Protein AF-A0A7I9ZEM9-F1 (afdb_monomer_lite)

Radius of gyrati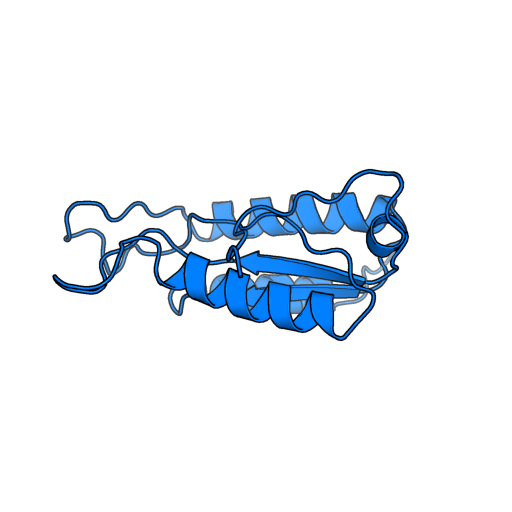on: 15.25 Å; chains: 1; bounding box: 39×19×51 Å

Foldseek 3Di:
DDLDLADPDDPPDQLLLDLEAEEEEFAQADPPDPDHSQNLSSVSSVVLVVCVVVDSHHYHRYNRHEAVVVRVVPPRGDHDDLVVVLVVVVVVVVVSVVSNNPYYHYRGSDPRNPSVVVSVVVVPDPPDD

Sequence (129 aa):
MSRRVIPDTTTADSATASTVAVLPVGAFEQHGPYLPLGTDTLIACAIASSISQHHNVFQLPPVAFGCSHEHAAYPGTVSISATTLAAVVADITESLAHQNIAAFIVVNGHGGNAVLTNVVQQANHPRTP

Secondary structure (DSSP, 8-state):
----SS----TTSGGGG-SEEEEEE--B--BTBTS-TTHHHHHHHHHHHHHHHHS--EEPPPB--B--GGGTTSTT-BB--HHHHHHHHHHHHHHHHTTT--EEEEEE--TT-THHHHHHHHHHS----

Structure (mmCIF, N/CA/C/O backbone):
data_AF-A0A7I9ZEM9-F1
#
_entry.id   AF-A0A7I9ZEM9-F1
#
loop_
_atom_site.group_PDB
_atom_site.id
_atom_site.type_symbol
_atom_site.label_atom_id
_atom_site.label_alt_id
_atom_site.label_comp_id
_atom_site.label_asym_id
_atom_site.label_entity_id
_atom_site.label_seq_id
_atom_site.pdbx_PDB_ins_code
_atom_site.Cartn_x
_atom_site.Cartn_y
_atom_site.Cartn_z
_atom_site.occupancy
_atom_site.B_iso_or_equiv
_atom_site.auth_seq_id
_atom_site.auth_comp_id
_atom_site.auth_asym_id
_atom_site.auth_atom_id
_atom_site.pdbx_PDB_model_num
ATOM 1 N N . MET A 1 1 ? -18.658 -2.224 -13.691 1.00 44.00 1 MET A N 1
ATOM 2 C CA . MET A 1 1 ? -18.361 -1.882 -12.283 1.00 44.00 1 MET A CA 1
ATOM 3 C C . MET A 1 1 ? -17.130 -0.993 -12.270 1.00 44.00 1 MET A C 1
ATOM 5 O O . MET A 1 1 ? -16.108 -1.409 -12.796 1.00 44.00 1 MET A O 1
ATOM 9 N N . SER A 1 2 ? -17.235 0.241 -11.776 1.00 46.38 2 SER A N 1
ATOM 10 C CA . SER A 1 2 ? -16.075 1.135 -11.669 1.00 46.38 2 SER A CA 1
ATOM 11 C C . SER A 1 2 ? -15.136 0.596 -10.587 1.00 46.38 2 SER A C 1
ATOM 13 O O . SER A 1 2 ? -15.536 0.506 -9.428 1.00 46.38 2 SER A O 1
ATOM 15 N N . ARG A 1 3 ? -13.919 0.184 -10.964 1.00 55.97 3 ARG A N 1
ATOM 16 C CA . ARG A 1 3 ? -12.848 -0.177 -10.023 1.00 55.97 3 ARG A CA 1
ATOM 17 C C . ARG A 1 3 ? -12.331 1.128 -9.408 1.00 55.97 3 ARG A C 1
ATOM 19 O O . ARG A 1 3 ? -11.412 1.746 -9.939 1.00 55.97 3 ARG A O 1
ATOM 26 N N . ARG A 1 4 ? -12.980 1.604 -8.343 1.00 69.00 4 ARG A N 1
ATOM 27 C CA . ARG A 1 4 ? -12.532 2.804 -7.626 1.00 69.00 4 ARG A CA 1
ATOM 28 C C . ARG A 1 4 ? -11.307 2.447 -6.788 1.00 69.00 4 ARG A C 1
ATOM 30 O O . ARG A 1 4 ? -11.404 1.698 -5.828 1.00 69.00 4 ARG A O 1
ATOM 37 N N . VAL A 1 5 ? -10.148 2.948 -7.212 1.00 79.75 5 VAL A N 1
ATOM 38 C CA . VAL A 1 5 ? -8.862 2.804 -6.502 1.00 79.75 5 VAL A CA 1
ATOM 39 C C . VAL A 1 5 ? -8.836 3.681 -5.249 1.00 79.75 5 VAL A C 1
ATOM 41 O O . VAL A 1 5 ? -8.305 3.279 -4.219 1.00 79.75 5 VAL A O 1
ATOM 44 N N . ILE A 1 6 ? -9.442 4.867 -5.337 1.00 88.25 6 ILE A N 1
ATOM 45 C CA . ILE A 1 6 ? -9.610 5.796 -4.221 1.00 88.25 6 ILE A CA 1
ATOM 46 C C . ILE A 1 6 ? -11.024 5.598 -3.652 1.00 88.25 6 ILE A C 1
ATOM 48 O O . ILE A 1 6 ? -11.981 5.709 -4.428 1.00 88.25 6 ILE A O 1
ATOM 52 N N . PRO A 1 7 ? -11.171 5.304 -2.347 1.00 88.69 7 PRO A N 1
ATOM 53 C CA . PRO A 1 7 ? -12.476 5.251 -1.692 1.00 88.69 7 PRO A CA 1
ATOM 54 C C . PRO A 1 7 ? -13.208 6.595 -1.797 1.00 88.69 7 PRO A C 1
ATOM 56 O O . PRO A 1 7 ? -12.595 7.650 -1.651 1.00 88.69 7 PRO A O 1
ATOM 59 N N . ASP A 1 8 ? -14.517 6.559 -2.033 1.00 90.88 8 ASP A N 1
ATOM 60 C CA . ASP A 1 8 ? -15.409 7.728 -2.062 1.00 90.88 8 ASP A CA 1
ATOM 61 C C . ASP A 1 8 ? -16.320 7.818 -0.827 1.00 90.88 8 ASP A C 1
ATOM 63 O O . ASP A 1 8 ? -17.292 8.572 -0.822 1.00 90.88 8 ASP A O 1
ATOM 67 N N . THR A 1 9 ? -15.972 7.067 0.220 1.00 91.62 9 THR A N 1
ATOM 68 C CA . THR A 1 9 ? -16.636 7.061 1.521 1.00 91.62 9 THR A CA 1
ATOM 69 C C . THR A 1 9 ? -16.669 8.463 2.132 1.00 91.62 9 THR A C 1
ATOM 71 O O . THR A 1 9 ? -15.680 9.198 2.135 1.00 91.62 9 THR A O 1
ATOM 74 N N . THR A 1 10 ? -17.812 8.815 2.699 1.00 93.56 10 THR A N 1
ATOM 75 C CA . THR A 1 10 ? -18.078 10.051 3.430 1.00 93.56 10 THR A CA 1
ATOM 76 C C . THR A 1 10 ? -18.153 9.780 4.931 1.00 93.56 10 THR A C 1
ATOM 78 O O . THR A 1 10 ? -18.323 8.646 5.368 1.00 93.56 10 THR A O 1
ATOM 81 N N . THR A 1 11 ? -18.095 10.827 5.754 1.00 93.12 11 THR A N 1
ATOM 82 C CA . THR A 1 11 ? -18.222 10.708 7.220 1.00 93.12 11 THR A CA 1
ATOM 83 C C . THR A 1 11 ? -19.591 10.212 7.698 1.00 93.12 11 THR A C 1
ATOM 85 O O . THR A 1 11 ? -19.749 9.929 8.883 1.00 93.12 11 THR A O 1
ATOM 88 N N . ALA A 1 12 ? -20.586 10.132 6.809 1.00 94.31 12 ALA A N 1
ATOM 89 C CA . ALA A 1 12 ? -21.911 9.599 7.115 1.00 94.31 12 ALA A CA 1
ATOM 90 C C . ALA A 1 12 ? -22.015 8.080 6.890 1.00 94.31 12 ALA A C 1
ATOM 92 O O . ALA A 1 12 ? -22.998 7.470 7.315 1.00 94.31 12 ALA A O 1
ATOM 93 N N . ASP A 1 13 ? -21.034 7.465 6.227 1.00 92.81 13 ASP A N 1
ATOM 94 C CA . ASP A 1 13 ? -21.066 6.040 5.915 1.00 92.81 13 ASP A CA 1
ATOM 95 C C . ASP A 1 13 ? -20.673 5.198 7.130 1.00 92.81 13 ASP A C 1
ATOM 97 O O . ASP A 1 13 ? -19.672 5.451 7.795 1.00 92.81 13 ASP A O 1
ATOM 101 N N . SER A 1 14 ? -21.414 4.120 7.394 1.00 90.62 14 SER A N 1
ATOM 102 C CA . SER A 1 14 ? -21.189 3.273 8.576 1.00 90.62 14 SER A CA 1
ATOM 103 C C . SER A 1 14 ? -19.782 2.671 8.651 1.00 90.62 14 SER A C 1
ATOM 105 O O . SER A 1 14 ? -19.294 2.384 9.743 1.00 90.62 14 SER A O 1
ATOM 107 N N . ALA A 1 15 ? -19.120 2.496 7.502 1.00 90.94 15 ALA A N 1
ATOM 108 C CA . ALA A 1 15 ? -17.757 1.985 7.426 1.00 90.94 15 ALA A CA 1
ATOM 109 C C . ALA A 1 15 ? -16.750 2.887 8.160 1.00 90.94 15 ALA A C 1
ATOM 111 O O . ALA A 1 15 ? -15.800 2.361 8.732 1.00 90.94 15 ALA A O 1
ATOM 112 N N . THR A 1 16 ? -16.962 4.212 8.215 1.00 91.38 16 THR A N 1
ATOM 113 C CA . THR A 1 16 ? -16.058 5.133 8.933 1.00 91.38 16 THR A CA 1
ATOM 114 C C . THR A 1 16 ? -16.157 5.006 10.452 1.00 91.38 16 THR A C 1
ATOM 116 O O . THR A 1 16 ? -15.290 5.505 11.158 1.00 91.38 16 THR A O 1
ATOM 119 N N . ALA A 1 17 ? -17.197 4.341 10.962 1.00 91.31 17 ALA A N 1
ATOM 120 C CA . ALA A 1 17 ? -17.359 4.006 12.375 1.00 91.31 17 ALA A CA 1
ATOM 121 C C . ALA A 1 17 ? -16.936 2.556 12.698 1.00 91.31 17 ALA A C 1
ATOM 123 O O . ALA A 1 17 ? -17.171 2.080 13.810 1.00 91.31 17 ALA A O 1
ATOM 124 N N . SER A 1 18 ? -16.357 1.826 11.735 1.00 94.50 18 SER A N 1
ATOM 125 C CA . SER A 1 18 ? -15.842 0.476 11.976 1.00 94.50 18 SER A CA 1
ATOM 126 C C . SER A 1 18 ? -14.649 0.497 12.933 1.00 94.50 18 SER A C 1
ATOM 128 O O . SER A 1 18 ? -13.872 1.443 12.960 1.00 94.50 18 SER A O 1
ATOM 130 N N . THR A 1 19 ? -14.473 -0.587 13.688 1.00 96.19 19 THR A N 1
ATOM 131 C CA . THR A 1 19 ? -13.302 -0.816 14.546 1.00 96.19 19 THR A CA 1
ATOM 132 C C . THR A 1 19 ? -12.150 -1.493 13.802 1.00 96.19 19 THR A C 1
ATOM 134 O O . THR A 1 19 ? -11.118 -1.788 14.404 1.00 96.19 19 THR A O 1
ATOM 137 N N . VAL A 1 20 ? -12.302 -1.758 12.502 1.00 97.00 20 VAL A N 1
ATOM 138 C CA . VAL A 1 20 ? -11.277 -2.384 11.664 1.00 97.00 20 VAL A CA 1
ATOM 139 C C . VAL A 1 20 ? -11.037 -1.525 10.431 1.00 97.00 20 VAL A C 1
ATOM 141 O O . VAL A 1 20 ? -11.983 -1.205 9.714 1.00 97.00 20 VAL A O 1
ATOM 144 N N . ALA A 1 21 ? -9.776 -1.204 10.145 1.00 97.38 21 ALA A N 1
ATOM 145 C CA . ALA A 1 21 ? -9.373 -0.537 8.907 1.00 97.38 21 ALA A CA 1
ATOM 146 C C . ALA A 1 21 ? -8.526 -1.450 8.017 1.00 97.38 21 ALA A C 1
ATOM 148 O O . ALA A 1 21 ? -7.799 -2.319 8.502 1.00 97.38 21 ALA A O 1
ATOM 149 N N . VAL A 1 22 ? -8.589 -1.214 6.705 1.00 97.75 22 VAL A N 1
ATOM 150 C CA . VAL A 1 22 ? -7.749 -1.879 5.705 1.00 97.75 22 VAL A CA 1
ATOM 151 C C . VAL A 1 22 ? -6.993 -0.850 4.862 1.00 97.75 22 VAL A C 1
ATOM 153 O O . VAL A 1 22 ? -7.598 0.036 4.256 1.00 97.75 22 VAL A O 1
ATOM 156 N N . LEU A 1 23 ? -5.665 -0.979 4.814 1.00 97.94 23 LEU A N 1
ATOM 157 C CA . LEU A 1 23 ? -4.762 -0.163 4.006 1.00 97.94 23 LEU A CA 1
ATOM 158 C C . LEU A 1 23 ? -4.186 -0.991 2.846 1.00 97.94 23 LEU A C 1
ATOM 160 O O . LEU A 1 23 ? -3.383 -1.897 3.086 1.00 97.94 23 LEU A O 1
ATOM 164 N N . PRO A 1 24 ? -4.534 -0.678 1.588 1.00 98.25 24 PRO A N 1
ATOM 165 C CA . PRO A 1 24 ? -3.800 -1.195 0.444 1.00 98.25 24 PRO A CA 1
ATOM 166 C C . PRO A 1 24 ? -2.428 -0.513 0.322 1.00 98.25 24 PRO A C 1
ATOM 168 O O . PRO A 1 24 ? -2.324 0.713 0.344 1.00 98.25 24 PRO A O 1
ATOM 171 N N . VAL A 1 25 ? -1.369 -1.304 0.157 1.00 98.62 25 VAL A N 1
ATOM 172 C CA . VAL A 1 25 ? 0.004 -0.821 -0.054 1.00 98.62 25 VAL A CA 1
ATOM 173 C C . VAL A 1 25 ? 0.580 -1.513 -1.283 1.00 98.62 25 VAL A C 1
ATOM 175 O O . VAL A 1 25 ? 0.658 -2.737 -1.324 1.00 98.62 25 VAL A O 1
ATOM 178 N N . GLY A 1 26 ? 0.957 -0.737 -2.295 1.00 98.25 26 GLY A N 1
ATOM 179 C CA . GLY A 1 26 ? 1.554 -1.247 -3.531 1.00 98.25 26 GLY A CA 1
ATOM 180 C C . GLY A 1 26 ? 2.934 -0.653 -3.791 1.00 98.25 26 GLY A C 1
ATOM 181 O O . GLY A 1 26 ? 3.690 -0.379 -2.858 1.00 98.25 26 GLY A O 1
ATOM 182 N N . ALA A 1 27 ? 3.229 -0.447 -5.070 1.00 98.38 27 ALA A N 1
ATOM 183 C CA . ALA A 1 27 ? 4.416 0.221 -5.575 1.00 98.38 27 ALA A CA 1
ATOM 184 C C . ALA A 1 27 ? 4.124 0.864 -6.942 1.00 98.38 27 ALA A C 1
ATOM 186 O O . ALA A 1 27 ? 3.095 0.587 -7.570 1.00 98.38 27 ALA A O 1
ATOM 187 N N . PHE A 1 28 ? 5.041 1.725 -7.387 1.00 98.25 28 PHE A N 1
ATOM 188 C CA . PHE A 1 28 ? 5.020 2.328 -8.714 1.00 98.25 28 PHE A CA 1
ATOM 189 C C . PHE A 1 28 ? 6.300 1.934 -9.451 1.00 98.25 28 PHE A C 1
ATOM 191 O O . PHE A 1 28 ? 7.330 2.607 -9.351 1.00 98.25 28 PHE A O 1
ATOM 198 N N . GLU A 1 29 ? 6.249 0.802 -10.143 1.00 98.25 29 GLU A N 1
ATOM 199 C CA . GLU A 1 29 ? 7.424 0.127 -10.681 1.00 98.25 29 GLU A CA 1
ATOM 200 C C . GLU A 1 29 ? 7.162 -0.594 -11.999 1.00 98.25 29 GLU A C 1
ATOM 202 O O . GLU A 1 29 ? 6.030 -0.825 -12.415 1.00 98.25 29 GLU A O 1
ATOM 207 N N . GLN A 1 30 ? 8.242 -0.934 -12.695 1.00 98.00 30 GLN A N 1
ATOM 208 C CA . GLN A 1 30 ? 8.161 -1.686 -13.941 1.00 98.00 30 GLN A CA 1
ATOM 209 C C . GLN A 1 30 ? 7.509 -3.069 -13.738 1.00 98.00 30 GLN A C 1
ATOM 211 O O . GLN A 1 30 ? 7.861 -3.800 -12.820 1.00 98.00 30 GLN A O 1
ATOM 216 N N . HIS A 1 31 ? 6.655 -3.483 -14.676 1.00 97.81 31 HIS A N 1
ATOM 217 C CA . HIS A 1 31 ? 6.158 -4.863 -14.786 1.00 97.81 31 HIS A CA 1
ATOM 218 C C . HIS A 1 31 ? 6.252 -5.358 -16.236 1.00 97.81 31 HIS A C 1
ATOM 220 O O . HIS A 1 31 ? 5.313 -5.917 -16.813 1.00 97.81 31 HIS A O 1
ATOM 226 N N . GLY A 1 32 ? 7.405 -5.114 -16.861 1.00 96.94 32 GLY A N 1
ATOM 227 C CA . GLY A 1 32 ? 7.597 -5.358 -18.285 1.00 96.94 32 GLY A CA 1
ATOM 228 C C . GLY A 1 32 ? 6.765 -4.421 -19.178 1.00 96.94 32 GLY A C 1
ATOM 229 O O . GLY A 1 32 ? 6.224 -3.417 -18.717 1.00 96.94 32 GLY A O 1
ATOM 230 N N . PRO A 1 33 ? 6.670 -4.720 -20.484 1.00 96.50 33 PRO A N 1
ATOM 231 C CA . PRO A 1 33 ? 6.165 -3.768 -21.477 1.00 96.50 33 PRO A CA 1
ATOM 232 C C . PRO A 1 33 ? 4.633 -3.679 -21.577 1.00 96.50 33 PRO A C 1
ATOM 234 O O . PRO A 1 33 ? 4.131 -2.846 -22.328 1.00 96.50 33 PRO A O 1
ATOM 237 N N . TYR A 1 34 ? 3.885 -4.539 -20.880 1.00 97.50 34 TYR A N 1
ATOM 238 C CA . TYR A 1 34 ? 2.433 -4.671 -21.075 1.00 97.50 34 TYR A CA 1
ATOM 239 C C . TYR A 1 34 ? 1.595 -4.335 -19.845 1.00 97.50 34 TYR A C 1
ATOM 241 O O . TYR A 1 34 ? 0.400 -4.071 -19.980 1.00 97.50 34 TYR A O 1
ATOM 249 N N . LEU A 1 35 ? 2.190 -4.363 -18.654 1.00 97.94 35 LEU A N 1
ATOM 250 C CA . LEU A 1 35 ? 1.481 -4.072 -17.418 1.00 97.94 35 LEU A CA 1
ATOM 251 C C . LEU A 1 35 ? 1.722 -2.618 -16.985 1.00 97.94 35 LEU A C 1
ATOM 253 O O . LEU A 1 35 ? 2.813 -2.087 -17.201 1.00 97.94 35 LEU A O 1
ATOM 257 N N . PRO A 1 36 ? 0.721 -1.949 -16.382 1.00 97.44 36 PRO A N 1
ATOM 258 C CA . PRO A 1 36 ? 0.895 -0.603 -15.847 1.00 97.44 36 PRO A CA 1
ATOM 259 C C . PRO A 1 36 ? 1.954 -0.549 -14.742 1.00 97.44 36 PRO A C 1
ATOM 261 O O . PRO A 1 36 ? 2.108 -1.503 -13.981 1.00 97.44 36 PRO A O 1
ATOM 264 N N . LEU A 1 37 ? 2.577 0.618 -14.560 1.00 98.25 37 LEU A N 1
ATOM 265 C CA . LEU A 1 37 ? 3.531 0.829 -13.464 1.00 98.25 37 LEU A CA 1
ATOM 266 C C . LEU A 1 37 ? 2.896 0.704 -12.066 1.00 98.25 37 LEU A C 1
ATOM 268 O O . LEU A 1 37 ? 3.566 0.407 -11.091 1.00 98.25 37 LEU A O 1
ATOM 272 N N . GLY A 1 38 ? 1.584 0.923 -11.959 1.00 97.50 38 GLY A N 1
ATOM 273 C CA . GLY A 1 38 ? 0.834 0.787 -10.707 1.00 97.50 38 GLY A CA 1
ATOM 274 C C . GLY A 1 38 ? 0.202 -0.590 -10.502 1.00 97.50 38 GLY A C 1
ATOM 275 O O . GLY A 1 38 ? -0.824 -0.671 -9.828 1.00 97.50 38 GLY A O 1
ATOM 276 N N . THR A 1 39 ? 0.715 -1.650 -11.139 1.00 97.81 39 THR A N 1
ATOM 277 C CA . THR A 1 39 ? 0.104 -2.993 -11.085 1.00 97.81 39 THR A CA 1
ATOM 278 C C . THR A 1 39 ? -0.087 -3.470 -9.648 1.00 97.81 39 THR A C 1
ATOM 280 O O . THR A 1 39 ? -1.198 -3.868 -9.290 1.00 97.81 39 THR A O 1
ATOM 283 N N . ASP A 1 40 ? 0.930 -3.327 -8.802 1.00 98.31 40 ASP A N 1
ATOM 284 C CA . ASP A 1 40 ? 0.859 -3.730 -7.396 1.00 98.31 40 ASP A CA 1
ATOM 285 C C . ASP A 1 40 ? -0.222 -2.973 -6.624 1.00 98.31 40 ASP A C 1
ATOM 287 O O . ASP A 1 40 ? -1.018 -3.571 -5.897 1.00 98.31 40 ASP A O 1
ATOM 291 N N . THR A 1 41 ? -0.316 -1.654 -6.824 1.00 98.00 41 THR A N 1
ATOM 292 C CA . THR A 1 41 ? -1.365 -0.834 -6.205 1.00 98.00 41 THR A CA 1
ATOM 293 C C . THR A 1 41 ? -2.753 -1.243 -6.691 1.00 98.00 41 THR A C 1
ATOM 295 O O . THR A 1 41 ? -3.676 -1.355 -5.887 1.00 98.00 41 THR A O 1
ATO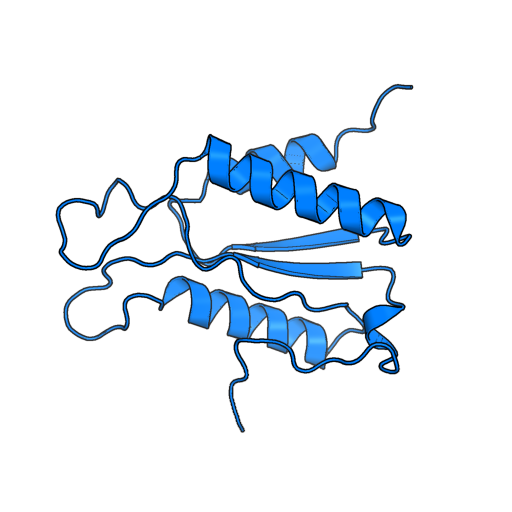M 298 N N . LEU A 1 42 ? -2.919 -1.515 -7.990 1.00 97.38 42 LEU A N 1
ATOM 299 C CA . LEU A 1 42 ? -4.197 -1.954 -8.555 1.00 97.38 42 LEU A CA 1
ATOM 300 C C . LEU A 1 42 ? -4.645 -3.304 -7.977 1.00 97.38 42 LEU A C 1
ATOM 302 O O . LEU A 1 42 ? -5.835 -3.481 -7.698 1.00 97.38 42 LEU A O 1
ATOM 306 N N . ILE A 1 43 ? -3.714 -4.242 -7.783 1.00 97.44 43 ILE A N 1
ATOM 307 C CA . ILE A 1 43 ? -3.984 -5.547 -7.165 1.00 97.44 43 ILE A CA 1
ATOM 308 C C . ILE A 1 43 ? -4.346 -5.371 -5.687 1.00 97.44 43 ILE A C 1
ATOM 310 O O . ILE A 1 43 ? -5.393 -5.868 -5.261 1.00 97.44 43 ILE A O 1
ATOM 314 N N . ALA A 1 44 ? -3.544 -4.620 -4.926 1.00 98.12 44 ALA A N 1
ATOM 315 C CA . ALA A 1 44 ? -3.797 -4.363 -3.509 1.00 98.12 44 ALA A CA 1
ATOM 316 C C . ALA A 1 44 ? -5.167 -3.700 -3.287 1.00 98.12 44 ALA A C 1
ATOM 318 O O . ALA A 1 44 ? -5.941 -4.145 -2.439 1.00 98.12 44 ALA A O 1
ATOM 319 N N . CYS A 1 45 ? -5.517 -2.696 -4.098 1.00 97.44 45 CYS A N 1
ATOM 320 C CA . CYS A 1 45 ? -6.832 -2.057 -4.058 1.00 97.44 45 CYS A CA 1
ATOM 321 C C . CYS A 1 45 ? -7.964 -3.026 -4.401 1.00 97.44 45 CYS A C 1
ATOM 323 O O . CYS A 1 45 ? -8.990 -3.009 -3.730 1.00 97.44 45 CYS A O 1
ATOM 325 N N . ALA A 1 46 ? -7.800 -3.886 -5.412 1.00 96.19 46 ALA A N 1
ATOM 326 C CA . ALA A 1 46 ? -8.830 -4.860 -5.767 1.00 96.19 46 ALA A CA 1
ATOM 327 C C . ALA A 1 46 ? -9.114 -5.844 -4.619 1.00 96.19 46 ALA A C 1
ATOM 329 O O . ALA A 1 46 ? -10.275 -6.165 -4.363 1.00 96.19 46 ALA A O 1
ATOM 330 N N . ILE A 1 47 ? -8.074 -6.284 -3.907 1.00 97.25 47 ILE A N 1
ATOM 331 C CA . ILE A 1 47 ? -8.210 -7.147 -2.729 1.00 97.25 47 ILE A CA 1
ATOM 332 C C . ILE A 1 47 ? -8.859 -6.374 -1.573 1.00 97.25 47 ILE A C 1
ATOM 334 O O . ILE A 1 47 ? -9.849 -6.847 -1.019 1.00 97.25 47 ILE A O 1
ATOM 338 N N . ALA A 1 48 ? -8.368 -5.174 -1.244 1.00 96.94 48 ALA A N 1
ATOM 339 C CA . ALA A 1 48 ? -8.924 -4.345 -0.171 1.00 96.94 48 ALA A CA 1
ATOM 340 C C . ALA A 1 48 ? -10.407 -4.005 -0.403 1.00 96.94 48 ALA A C 1
ATOM 342 O O . ALA A 1 48 ? -11.210 -4.101 0.523 1.00 96.94 48 ALA A O 1
ATOM 343 N N . SER A 1 49 ? -10.787 -3.697 -1.645 1.00 95.06 49 SER A N 1
ATOM 344 C CA . SER A 1 49 ? -12.184 -3.475 -2.024 1.00 95.06 49 SER A CA 1
ATOM 345 C C . SER A 1 49 ? -13.036 -4.735 -1.953 1.00 95.06 49 SER A C 1
ATOM 347 O O . SER A 1 49 ? -14.204 -4.657 -1.592 1.00 95.06 49 SER A O 1
ATOM 349 N N . SER A 1 50 ? -12.477 -5.908 -2.254 1.00 95.12 50 SER A N 1
ATOM 350 C CA . SER A 1 50 ? -13.193 -7.166 -2.030 1.00 95.12 50 SER A CA 1
ATOM 351 C C . SER A 1 50 ? -13.452 -7.394 -0.536 1.00 95.12 50 SER A C 1
ATOM 353 O O . SER A 1 50 ? -14.564 -7.753 -0.155 1.00 95.12 50 SER A O 1
ATOM 355 N N . ILE A 1 51 ? -12.468 -7.117 0.329 1.00 95.56 51 ILE A N 1
ATOM 356 C CA . ILE A 1 51 ? -12.629 -7.221 1.788 1.00 95.56 51 ILE A CA 1
ATOM 357 C C . ILE A 1 51 ? -13.735 -6.271 2.273 1.00 95.56 51 ILE A C 1
ATOM 359 O O . ILE A 1 51 ? -14.630 -6.710 2.991 1.00 95.56 51 ILE A O 1
ATOM 363 N N . SER A 1 52 ? -13.719 -5.002 1.853 1.00 93.94 52 SER A N 1
ATOM 364 C CA . SER A 1 52 ? -14.711 -4.001 2.278 1.00 93.94 52 SER A CA 1
ATOM 365 C C . SER A 1 52 ? -16.123 -4.248 1.745 1.00 93.94 52 SER A C 1
ATOM 367 O O . SER A 1 52 ? -17.097 -3.854 2.378 1.00 93.94 52 SER A O 1
ATOM 369 N N . GLN A 1 53 ? -16.264 -4.955 0.621 1.00 92.75 53 GLN A N 1
ATOM 370 C CA . GLN A 1 53 ? -17.570 -5.382 0.108 1.00 92.75 53 GLN A CA 1
ATOM 371 C C . GLN A 1 53 ? -18.206 -6.511 0.928 1.00 92.75 53 GLN A C 1
ATOM 373 O O . GLN A 1 53 ? -19.430 -6.623 0.951 1.00 92.75 53 GLN A O 1
ATOM 378 N N . HIS A 1 54 ? -17.398 -7.354 1.577 1.00 94.69 54 HIS A N 1
ATOM 379 C CA . HIS A 1 54 ? -17.878 -8.534 2.310 1.00 94.69 54 HIS A CA 1
ATOM 380 C C . HIS A 1 54 ? -17.846 -8.361 3.833 1.00 94.69 54 HIS A C 1
ATOM 382 O O . HIS A 1 54 ? -18.458 -9.146 4.558 1.00 94.69 54 HIS A O 1
ATOM 388 N N . HIS A 1 55 ? -17.153 -7.336 4.329 1.00 94.44 55 HIS A N 1
ATOM 389 C CA . HIS A 1 55 ? -16.976 -7.069 5.750 1.00 94.44 55 HIS A CA 1
ATOM 390 C C . HIS A 1 55 ? -17.127 -5.576 6.037 1.00 94.44 55 HIS A C 1
ATOM 392 O O . HIS A 1 55 ? -16.693 -4.737 5.254 1.00 94.44 55 HIS A O 1
ATOM 398 N N . ASN A 1 56 ? -17.686 -5.233 7.201 1.00 92.31 56 ASN A N 1
ATOM 399 C CA . ASN A 1 56 ? -17.764 -3.845 7.654 1.00 92.31 56 ASN A CA 1
ATOM 400 C C . ASN A 1 56 ? -16.382 -3.351 8.119 1.00 92.31 56 ASN A C 1
ATOM 402 O O . ASN A 1 56 ? -16.091 -3.352 9.316 1.00 92.31 56 ASN A O 1
ATOM 406 N N . VAL A 1 57 ? -15.524 -2.960 7.178 1.00 95.75 57 VAL A N 1
ATOM 407 C CA . VAL A 1 57 ? -14.185 -2.414 7.442 1.00 95.75 57 VAL A CA 1
ATOM 408 C C . VAL A 1 57 ? -14.020 -1.040 6.798 1.00 95.75 57 VAL A C 1
ATOM 410 O O . VAL A 1 57 ? -14.554 -0.774 5.720 1.00 95.75 57 VAL A O 1
ATOM 413 N N . PHE A 1 58 ? -13.244 -0.169 7.438 1.00 96.62 58 PHE A N 1
ATOM 414 C CA . PHE A 1 58 ? -12.904 1.139 6.900 1.00 96.62 58 PHE A CA 1
ATOM 415 C C . PHE A 1 58 ? -11.761 1.015 5.883 1.00 96.62 58 PHE A C 1
ATOM 417 O O . PHE A 1 58 ? -10.600 0.824 6.248 1.00 96.62 58 PHE A O 1
ATOM 424 N N . GLN A 1 59 ? -12.078 1.088 4.590 1.00 96.56 59 GLN A N 1
ATOM 425 C CA . GLN A 1 59 ? -11.063 1.059 3.537 1.00 96.56 59 GLN A CA 1
ATOM 426 C C . GLN A 1 59 ? -10.394 2.427 3.378 1.00 96.56 59 GLN A C 1
ATOM 428 O O . GLN A 1 59 ? -11.061 3.421 3.094 1.00 96.56 59 GLN A O 1
ATOM 433 N N . LEU A 1 60 ? -9.066 2.453 3.485 1.00 97.00 60 LEU A N 1
ATOM 434 C CA . LEU A 1 60 ? -8.250 3.648 3.282 1.00 97.00 60 LEU A CA 1
ATOM 435 C C . LEU A 1 60 ? -7.799 3.789 1.816 1.00 97.00 60 LEU A C 1
ATOM 437 O O . LEU A 1 60 ? -7.772 2.798 1.074 1.00 97.00 60 LEU A O 1
ATOM 441 N N . PRO A 1 61 ? -7.413 5.003 1.377 1.00 96.88 61 PRO A N 1
ATOM 442 C CA . PRO A 1 61 ? -6.700 5.192 0.118 1.00 96.88 61 PRO A CA 1
ATOM 443 C C . PRO A 1 61 ? -5.367 4.426 0.106 1.00 96.88 61 PRO A C 1
ATOM 445 O O . PRO A 1 61 ? -4.766 4.233 1.164 1.00 96.88 61 PRO A O 1
ATOM 448 N N . PRO A 1 62 ? -4.873 4.004 -1.068 1.00 97.75 62 PRO A N 1
ATOM 449 C CA . PRO A 1 62 ? -3.631 3.252 -1.136 1.00 97.75 62 PRO A CA 1
ATOM 450 C C . PRO A 1 62 ? -2.389 4.098 -0.861 1.00 97.75 62 PRO A C 1
ATOM 452 O O . PRO A 1 62 ? -2.291 5.247 -1.298 1.00 97.75 62 PRO A O 1
ATOM 455 N N . VAL A 1 63 ? -1.371 3.462 -0.279 1.00 98.19 63 VAL A N 1
ATOM 456 C CA . VAL A 1 63 ? 0.021 3.910 -0.418 1.00 98.19 63 VAL A CA 1
ATOM 457 C C . VAL A 1 63 ? 0.549 3.366 -1.748 1.00 98.19 63 VAL A C 1
ATOM 459 O O . VAL A 1 63 ? 0.769 2.164 -1.903 1.00 98.19 63 VAL A O 1
ATOM 462 N N . ALA A 1 64 ? 0.684 4.253 -2.735 1.00 97.62 64 ALA A N 1
ATOM 463 C CA . ALA A 1 64 ? 1.017 3.886 -4.116 1.00 97.62 64 ALA A CA 1
ATOM 464 C C . ALA A 1 64 ? 2.527 3.856 -4.422 1.00 97.62 64 ALA A C 1
ATOM 466 O O . ALA A 1 64 ? 2.920 3.391 -5.485 1.00 97.62 64 ALA A O 1
ATOM 467 N N . PHE A 1 65 ? 3.370 4.331 -3.501 1.00 98.31 65 PHE A N 1
ATOM 468 C CA . PHE A 1 65 ? 4.827 4.253 -3.616 1.00 98.31 65 PHE A CA 1
ATOM 469 C C . PHE A 1 65 ? 5.380 3.283 -2.577 1.00 98.31 65 PHE A C 1
ATOM 471 O O . PHE A 1 65 ? 5.022 3.361 -1.403 1.00 98.31 65 PHE A O 1
ATOM 478 N N . GLY A 1 66 ? 6.267 2.396 -3.020 1.00 97.50 66 GLY A N 1
ATOM 479 C CA . GLY A 1 66 ? 6.848 1.334 -2.209 1.00 97.50 66 GLY A CA 1
ATOM 480 C C . GLY A 1 66 ? 8.367 1.276 -2.332 1.00 97.50 66 GLY A C 1
ATOM 481 O O . GLY A 1 66 ? 9.015 2.210 -2.814 1.00 97.50 66 GLY A O 1
ATOM 482 N N . CYS A 1 67 ? 8.935 0.171 -1.868 1.00 98.12 67 CYS A N 1
ATOM 483 C CA . CYS A 1 67 ? 10.359 -0.124 -1.941 1.00 98.12 67 CYS A CA 1
ATOM 484 C C . CYS A 1 67 ? 10.670 -0.933 -3.206 1.00 98.12 67 CYS A C 1
ATOM 486 O O . CYS A 1 67 ? 10.544 -2.147 -3.192 1.00 98.12 67 CYS A O 1
ATOM 488 N N . SER A 1 68 ? 11.101 -0.252 -4.265 1.00 97.88 68 SER A N 1
ATOM 489 C CA . SER A 1 68 ? 11.322 -0.796 -5.616 1.00 97.88 68 SER A CA 1
ATOM 490 C C . SER A 1 68 ? 12.740 -0.514 -6.132 1.00 97.88 68 SER A C 1
ATOM 492 O O . SER A 1 68 ? 12.960 -0.293 -7.325 1.00 97.88 68 SER A O 1
ATOM 494 N N . HIS A 1 69 ? 13.730 -0.437 -5.236 1.00 96.44 69 HIS A N 1
ATOM 495 C CA . HIS A 1 69 ? 15.108 -0.073 -5.597 1.00 96.44 69 HIS A CA 1
ATOM 496 C C . HIS A 1 69 ? 15.760 -1.113 -6.522 1.00 96.44 69 HIS A C 1
ATOM 498 O O . HIS A 1 69 ? 16.583 -0.763 -7.365 1.00 96.44 69 HIS A O 1
ATOM 504 N N . GLU A 1 70 ? 15.346 -2.375 -6.425 1.00 93.75 70 GLU A N 1
ATOM 505 C CA . GLU A 1 70 ? 15.692 -3.469 -7.335 1.00 93.75 70 GLU A CA 1
ATOM 506 C C . GLU A 1 70 ? 15.269 -3.199 -8.793 1.00 93.75 70 GLU A C 1
ATOM 508 O O . GLU A 1 70 ? 15.857 -3.747 -9.726 1.00 93.75 70 GLU A O 1
ATOM 513 N N . HIS A 1 71 ? 14.305 -2.296 -9.000 1.00 95.56 71 HIS A N 1
ATOM 514 C CA . HIS A 1 71 ? 13.785 -1.884 -10.301 1.00 95.56 71 HIS A CA 1
ATOM 515 C C . HIS A 1 71 ? 14.246 -0.478 -10.724 1.00 95.56 71 HIS A C 1
ATOM 517 O O . HIS A 1 71 ? 13.756 0.052 -11.723 1.00 95.56 71 HIS A O 1
ATOM 523 N N . ALA A 1 72 ? 15.220 0.121 -10.025 1.00 95.56 72 ALA A N 1
ATOM 524 C CA . ALA A 1 72 ? 15.674 1.496 -10.270 1.00 95.56 72 ALA A CA 1
ATOM 525 C C . ALA A 1 72 ? 16.300 1.727 -11.659 1.00 95.56 72 ALA A C 1
ATOM 527 O O . ALA A 1 72 ? 16.332 2.857 -12.140 1.00 95.56 72 ALA A O 1
ATOM 528 N N . ALA A 1 73 ? 16.787 0.673 -12.321 1.00 97.25 73 ALA A N 1
ATOM 529 C CA . ALA A 1 73 ? 17.340 0.768 -13.673 1.00 97.25 73 ALA A CA 1
ATOM 530 C C . ALA A 1 73 ? 16.267 0.963 -14.766 1.00 97.25 73 ALA 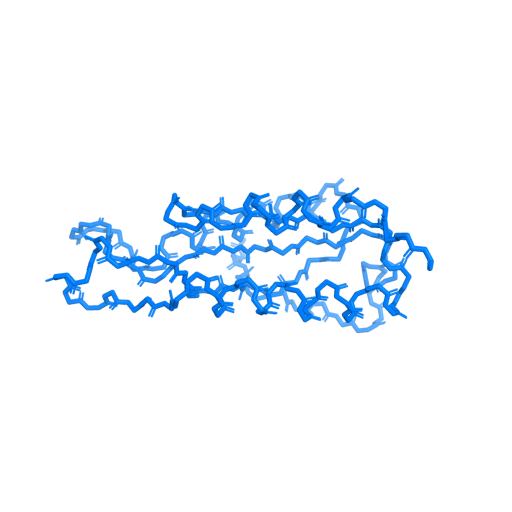A C 1
ATOM 532 O O . ALA A 1 73 ? 16.609 1.263 -15.910 1.00 97.25 73 ALA A O 1
ATOM 533 N N . TYR A 1 74 ? 14.984 0.783 -14.438 1.00 97.81 74 TYR A N 1
ATOM 534 C CA . TYR A 1 74 ? 13.888 0.847 -15.398 1.00 97.81 74 TYR A CA 1
ATOM 535 C C . TYR A 1 74 ? 13.185 2.213 -15.345 1.00 97.81 74 TYR A C 1
ATOM 537 O O . TYR A 1 74 ? 12.718 2.620 -14.278 1.00 97.81 74 TYR A O 1
ATOM 545 N N . PRO A 1 75 ? 13.071 2.929 -16.482 1.00 96.69 75 PRO A N 1
ATOM 546 C CA . PRO A 1 75 ? 12.381 4.213 -16.534 1.00 96.69 75 PRO A CA 1
ATOM 547 C C . PRO A 1 75 ? 10.934 4.122 -16.039 1.00 96.69 75 PRO A C 1
ATOM 549 O O . PRO A 1 75 ? 10.196 3.214 -16.412 1.00 96.69 75 PRO A O 1
ATOM 552 N N . GLY A 1 76 ? 10.524 5.103 -15.234 1.00 96.31 76 GLY A N 1
ATOM 553 C CA . GLY A 1 76 ? 9.178 5.182 -14.663 1.00 96.31 76 GLY A CA 1
ATOM 554 C C . GLY A 1 76 ? 9.047 4.589 -13.259 1.00 96.31 76 GLY A C 1
ATOM 555 O O . GLY A 1 76 ? 8.125 4.983 -12.552 1.00 96.31 76 GLY A O 1
ATOM 556 N N . THR A 1 77 ? 9.973 3.730 -12.817 1.00 98.19 77 THR A N 1
ATOM 557 C CA . THR A 1 77 ? 10.005 3.262 -11.424 1.00 98.19 77 THR A CA 1
ATOM 558 C C . THR A 1 77 ? 10.289 4.427 -10.477 1.00 98.19 77 THR A C 1
ATOM 560 O O . THR A 1 77 ? 11.270 5.155 -10.649 1.00 98.19 77 THR A O 1
ATOM 563 N N . VAL A 1 78 ? 9.457 4.582 -9.448 1.00 98.25 78 VAL A N 1
ATOM 564 C CA . VAL A 1 78 ? 9.647 5.559 -8.370 1.00 98.25 78 VAL A CA 1
ATOM 565 C C . VAL A 1 78 ? 9.575 4.824 -7.040 1.00 98.25 78 VAL A C 1
ATOM 567 O O . VAL A 1 78 ? 8.534 4.291 -6.664 1.00 98.25 78 VAL A O 1
ATOM 570 N N . SER A 1 79 ? 10.693 4.822 -6.318 1.00 98.31 79 SER A N 1
ATOM 571 C CA . SER A 1 79 ? 10.830 4.116 -5.048 1.00 98.31 79 SER A CA 1
ATOM 572 C C . SER A 1 79 ? 11.014 5.086 -3.887 1.00 98.31 79 SER A C 1
ATOM 574 O O . SER A 1 79 ? 11.707 6.096 -4.010 1.00 98.31 79 SER A O 1
ATOM 576 N N . ILE A 1 80 ? 10.467 4.722 -2.729 1.00 98.50 80 ILE A N 1
ATOM 577 C CA . ILE A 1 80 ? 10.771 5.341 -1.436 1.00 98.50 80 ILE A CA 1
ATOM 578 C C . ILE A 1 80 ? 11.591 4.387 -0.566 1.00 98.50 80 ILE A C 1
ATOM 580 O O . ILE A 1 80 ? 11.620 3.174 -0.790 1.00 98.50 80 ILE A O 1
ATOM 584 N N . SER A 1 81 ? 12.289 4.937 0.426 1.00 98.25 81 SER A N 1
ATOM 585 C CA . SER A 1 81 ? 13.077 4.134 1.361 1.00 98.25 81 SER A CA 1
ATOM 586 C C . SER A 1 81 ? 12.185 3.284 2.274 1.00 98.25 81 SER A C 1
ATOM 588 O O . SER A 1 81 ? 11.046 3.652 2.570 1.00 98.25 81 SER A O 1
ATOM 590 N N . ALA A 1 82 ? 12.727 2.173 2.779 1.00 97.94 82 ALA A N 1
ATOM 591 C CA . ALA A 1 82 ? 12.030 1.320 3.740 1.00 97.94 82 ALA A CA 1
ATOM 592 C C . ALA A 1 82 ? 11.666 2.066 5.033 1.00 97.94 82 ALA A C 1
ATOM 594 O O . ALA A 1 82 ? 10.592 1.850 5.589 1.00 97.94 82 ALA A O 1
ATOM 595 N N . THR A 1 83 ? 12.528 2.981 5.490 1.00 97.81 83 THR A N 1
ATOM 596 C CA . THR A 1 83 ? 12.259 3.808 6.672 1.00 97.81 83 THR A CA 1
ATOM 597 C C . THR A 1 83 ? 11.135 4.808 6.414 1.00 97.81 83 THR A C 1
ATOM 599 O O . THR A 1 83 ? 10.290 4.995 7.284 1.00 97.81 83 THR A O 1
ATOM 602 N N . THR A 1 84 ? 11.062 5.393 5.213 1.00 98.44 84 THR A N 1
ATOM 603 C CA . THR A 1 84 ? 9.944 6.261 4.809 1.00 98.44 84 THR A CA 1
ATOM 604 C C . THR A 1 84 ? 8.629 5.489 4.770 1.00 98.44 84 THR A C 1
ATOM 606 O O . THR A 1 84 ? 7.647 5.950 5.343 1.00 98.44 84 THR A O 1
ATOM 609 N N . LEU A 1 85 ? 8.602 4.309 4.138 1.00 98.50 85 LEU A N 1
ATOM 610 C CA . LEU A 1 85 ? 7.388 3.492 4.075 1.00 98.50 85 LEU A CA 1
ATOM 611 C C . LEU A 1 85 ? 6.919 3.079 5.478 1.00 98.50 85 LEU A C 1
ATOM 613 O O . LEU A 1 85 ? 5.734 3.189 5.788 1.00 98.50 85 LEU A O 1
ATOM 617 N N . ALA A 1 86 ? 7.847 2.657 6.341 1.00 97.56 86 ALA A N 1
ATOM 618 C CA . ALA A 1 86 ? 7.538 2.313 7.724 1.00 97.56 86 ALA A CA 1
ATOM 619 C C . ALA A 1 86 ? 6.968 3.506 8.507 1.00 97.56 86 ALA A C 1
ATOM 621 O O . ALA A 1 86 ? 5.972 3.341 9.205 1.00 97.56 86 ALA A O 1
ATOM 622 N N . ALA A 1 87 ? 7.554 4.698 8.352 1.00 97.50 87 ALA A N 1
ATOM 623 C CA . ALA A 1 87 ? 7.072 5.914 9.006 1.00 97.50 87 ALA A CA 1
ATOM 624 C C . ALA A 1 87 ? 5.652 6.288 8.553 1.00 97.50 87 ALA A C 1
ATOM 626 O O . ALA A 1 87 ? 4.793 6.524 9.393 1.00 97.50 87 ALA A O 1
ATOM 627 N N . VAL A 1 88 ? 5.369 6.243 7.245 1.00 98.19 88 VAL A N 1
ATOM 628 C CA . VAL A 1 88 ? 4.021 6.515 6.711 1.00 98.19 88 VAL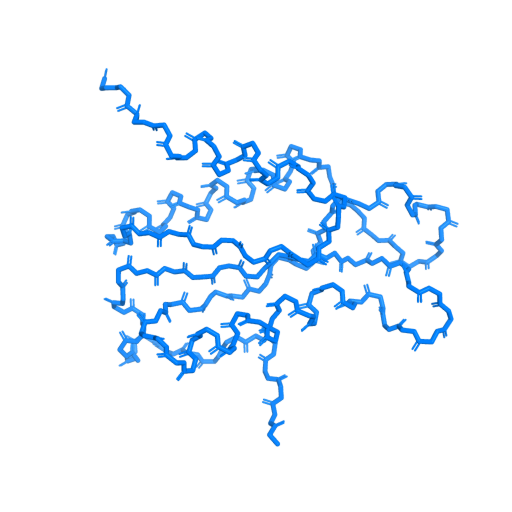 A CA 1
ATOM 629 C C . VAL A 1 88 ? 2.985 5.560 7.306 1.00 98.19 88 VAL A C 1
ATOM 631 O O . VAL A 1 88 ? 1.922 5.992 7.747 1.00 98.19 88 VAL A O 1
ATOM 634 N N . VAL A 1 89 ? 3.282 4.259 7.341 1.00 97.19 89 VAL A N 1
ATOM 635 C CA . VAL A 1 89 ? 2.350 3.265 7.895 1.00 97.19 89 VAL A CA 1
ATOM 636 C C . VAL A 1 89 ? 2.194 3.430 9.409 1.00 97.19 89 VAL A C 1
ATOM 638 O O . VAL A 1 89 ? 1.084 3.269 9.919 1.00 97.19 89 VAL A O 1
ATOM 641 N N . ALA A 1 90 ? 3.263 3.783 10.127 1.00 95.12 90 ALA A N 1
ATOM 642 C CA . ALA A 1 90 ? 3.208 4.064 11.559 1.00 95.12 90 ALA A CA 1
ATOM 643 C C . ALA A 1 90 ? 2.317 5.277 11.871 1.00 95.12 90 ALA A C 1
ATOM 645 O O . ALA A 1 90 ? 1.430 5.163 12.717 1.00 95.12 90 ALA A O 1
ATOM 646 N N . ASP A 1 91 ? 2.475 6.384 11.139 1.00 96.56 91 ASP A N 1
ATOM 647 C CA . ASP A 1 91 ? 1.661 7.595 11.310 1.00 96.56 91 ASP A CA 1
ATOM 648 C C . ASP A 1 91 ? 0.173 7.322 11.038 1.00 96.56 91 ASP A C 1
ATOM 650 O O . ASP A 1 91 ? -0.699 7.750 11.799 1.00 96.56 91 ASP A O 1
ATOM 654 N N . ILE A 1 92 ? -0.133 6.550 9.986 1.00 96.75 92 ILE A N 1
ATOM 655 C CA . ILE A 1 92 ? -1.506 6.114 9.685 1.00 96.75 92 ILE A CA 1
ATOM 656 C C . ILE A 1 92 ? -2.059 5.259 10.830 1.00 96.75 92 ILE A C 1
ATOM 658 O O . ILE A 1 92 ? -3.177 5.491 11.288 1.00 96.75 92 ILE A O 1
ATOM 662 N N . THR A 1 93 ? -1.282 4.286 11.307 1.00 93.81 93 THR A N 1
ATOM 663 C CA . THR A 1 93 ? -1.704 3.377 12.383 1.00 93.81 93 THR A CA 1
ATOM 664 C C . THR A 1 93 ? -2.004 4.144 13.672 1.00 93.81 93 THR A C 1
ATOM 666 O O . THR A 1 93 ? -3.037 3.907 14.295 1.00 93.81 93 THR A O 1
ATOM 669 N N . GLU A 1 94 ? -1.151 5.098 14.053 1.00 92.81 94 GLU A N 1
ATOM 670 C CA . GLU A 1 94 ? -1.366 5.929 15.243 1.00 9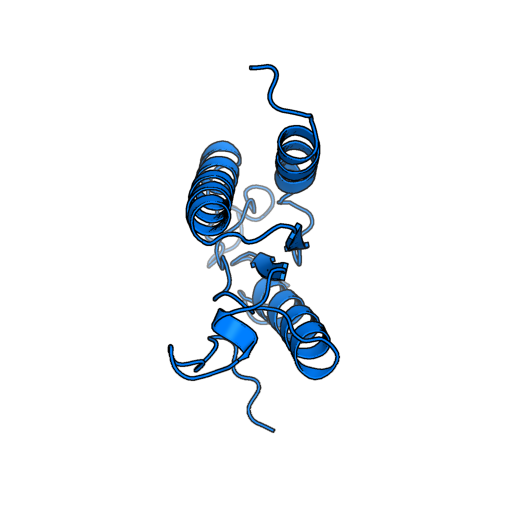2.81 94 GLU A CA 1
ATOM 671 C C . GLU A 1 94 ? -2.605 6.827 15.090 1.00 92.81 94 GLU A C 1
ATOM 673 O O . GLU A 1 94 ? -3.437 6.904 15.994 1.00 92.81 94 GLU A O 1
ATOM 678 N N . SER A 1 95 ? -2.805 7.433 13.914 1.00 95.25 95 SER A N 1
ATOM 679 C CA . SER A 1 95 ? -4.005 8.231 13.625 1.00 95.25 95 SER A CA 1
ATOM 680 C C . SER A 1 95 ? -5.306 7.424 13.753 1.00 95.25 95 SER A C 1
ATOM 682 O O . SER A 1 95 ? -6.318 7.940 14.235 1.00 95.25 95 SER A O 1
ATOM 684 N N . LEU A 1 96 ? -5.285 6.149 13.354 1.00 93.88 96 LEU A N 1
ATOM 685 C CA . LEU A 1 96 ? -6.419 5.231 13.487 1.00 93.88 96 LEU A CA 1
ATOM 686 C C . LEU A 1 96 ? -6.635 4.786 14.938 1.00 93.88 96 LEU A C 1
ATOM 688 O O . LEU A 1 96 ? -7.783 4.662 15.370 1.00 93.88 96 LEU A O 1
ATOM 692 N N . ALA A 1 97 ? -5.563 4.601 15.712 1.00 90.94 97 ALA A N 1
ATOM 693 C CA . ALA A 1 97 ? -5.656 4.256 17.130 1.00 90.94 97 ALA A CA 1
ATOM 694 C C . ALA A 1 97 ? -6.419 5.331 17.929 1.00 90.94 97 ALA A C 1
ATOM 696 O O . ALA A 1 97 ? -7.262 5.000 18.764 1.00 90.94 97 ALA A O 1
ATOM 697 N N . HIS A 1 98 ? -6.226 6.616 17.606 1.00 91.56 98 HIS A N 1
ATOM 698 C CA . HIS A 1 98 ? -7.000 7.719 18.195 1.00 91.56 98 HIS A CA 1
ATOM 699 C C . HIS A 1 98 ? -8.500 7.700 17.841 1.00 91.56 98 HIS A C 1
ATOM 701 O O . HIS A 1 98 ? -9.294 8.359 18.511 1.00 91.56 98 HIS A O 1
ATOM 707 N N . GLN A 1 99 ? -8.900 6.946 16.813 1.00 90.00 99 GLN A N 1
ATOM 708 C CA . GLN A 1 99 ? -10.285 6.804 16.349 1.00 90.00 99 GLN A CA 1
ATOM 709 C C . GLN A 1 99 ? -10.951 5.506 16.840 1.00 90.00 99 GLN A C 1
ATOM 711 O O . GLN A 1 99 ? -12.017 5.141 16.352 1.00 90.00 99 GLN A O 1
ATOM 716 N N . ASN A 1 100 ? -10.361 4.816 17.824 1.00 86.88 100 ASN A N 1
ATOM 717 C CA . ASN A 1 100 ? -10.838 3.529 18.353 1.00 86.88 100 ASN A CA 1
ATOM 718 C C . ASN A 1 100 ? -10.853 2.382 17.320 1.00 86.88 100 ASN A C 1
ATOM 720 O O . ASN A 1 100 ? -11.606 1.415 17.468 1.00 86.88 100 ASN A O 1
ATOM 724 N N . ILE A 1 101 ? -10.007 2.454 16.288 1.00 93.69 101 ILE A N 1
ATOM 725 C CA . ILE A 1 101 ? -9.737 1.310 15.411 1.00 93.69 101 ILE A CA 1
ATOM 726 C C . ILE A 1 101 ? -8.928 0.289 16.218 1.00 93.69 101 ILE A C 1
ATOM 728 O O . ILE A 1 101 ? -7.804 0.554 16.636 1.00 93.69 101 ILE A O 1
ATOM 732 N N . ALA A 1 102 ? -9.514 -0.883 16.447 1.00 89.94 102 ALA A N 1
ATOM 733 C CA . ALA A 1 102 ? -8.936 -1.967 17.234 1.00 89.94 102 ALA A CA 1
ATOM 734 C C . ALA A 1 102 ? -8.065 -2.920 16.400 1.00 89.94 102 ALA A C 1
ATOM 736 O O . ALA A 1 102 ? -7.212 -3.609 16.956 1.00 89.94 102 ALA A O 1
ATOM 737 N N . ALA A 1 103 ? -8.276 -2.982 15.082 1.00 93.44 103 ALA A N 1
ATOM 738 C CA . ALA A 1 103 ? -7.467 -3.801 14.186 1.00 93.44 103 ALA A CA 1
ATOM 739 C C . ALA A 1 103 ? -7.157 -3.078 12.872 1.00 93.44 103 ALA A C 1
ATOM 741 O O . ALA A 1 103 ? -8.014 -2.431 12.270 1.00 93.44 103 ALA A O 1
ATOM 742 N N . PHE A 1 104 ? -5.922 -3.239 12.407 1.00 94.62 104 PHE A N 1
ATOM 743 C CA . PHE A 1 104 ? -5.420 -2.612 11.194 1.00 94.62 104 PHE A CA 1
ATOM 744 C C . PHE A 1 104 ? -4.830 -3.667 10.257 1.00 94.62 104 PHE A C 1
ATOM 746 O O . PHE A 1 104 ? -3.909 -4.396 10.623 1.00 94.62 104 PHE A O 1
ATOM 753 N N . ILE A 1 105 ? -5.390 -3.770 9.053 1.00 96.81 105 ILE A N 1
ATOM 754 C CA . ILE A 1 105 ? -5.015 -4.766 8.048 1.00 96.81 105 ILE A CA 1
ATOM 755 C C . ILE A 1 105 ? -4.214 -4.077 6.947 1.00 96.81 105 ILE A C 1
ATOM 757 O O . ILE A 1 105 ? -4.712 -3.164 6.293 1.00 96.81 105 ILE A O 1
ATOM 761 N N . VAL A 1 106 ? -3.002 -4.560 6.684 1.00 97.69 106 VAL A N 1
ATOM 762 C CA . VAL A 1 106 ? -2.188 -4.120 5.545 1.00 97.69 106 VAL A CA 1
ATOM 763 C C . VAL A 1 106 ? -2.309 -5.142 4.418 1.00 97.69 106 VAL A C 1
ATOM 765 O O . VAL A 1 106 ? -1.948 -6.306 4.584 1.00 97.69 106 VAL A O 1
ATOM 768 N N . VAL A 1 107 ? -2.798 -4.708 3.256 1.00 98.12 107 VAL A N 1
ATOM 769 C CA . VAL A 1 107 ? -2.839 -5.516 2.029 1.00 98.12 107 VAL A CA 1
ATOM 770 C C . VAL A 1 107 ? -1.647 -5.119 1.167 1.00 98.12 107 VAL A C 1
ATOM 772 O O . VAL A 1 107 ? -1.704 -4.123 0.449 1.00 98.12 107 VAL A O 1
ATOM 775 N N . ASN A 1 108 ? -0.558 -5.881 1.265 1.00 98.31 108 ASN A N 1
ATOM 776 C CA . ASN A 1 108 ? 0.658 -5.626 0.500 1.00 98.31 108 ASN A CA 1
ATOM 777 C C . ASN A 1 108 ? 0.594 -6.280 -0.892 1.00 98.31 108 ASN A C 1
ATOM 779 O O . ASN A 1 108 ? 0.448 -7.497 -0.995 1.00 98.31 108 ASN A O 1
ATOM 783 N N . GLY A 1 109 ? 0.725 -5.473 -1.943 1.00 97.75 109 GLY A N 1
ATOM 784 C CA . GLY A 1 109 ? 0.760 -5.912 -3.338 1.00 97.75 109 GLY A CA 1
ATOM 785 C C . GLY A 1 109 ? 2.162 -6.107 -3.915 1.00 97.75 109 GLY A C 1
ATOM 786 O O . GLY A 1 109 ? 2.262 -6.672 -4.995 1.00 97.75 109 GLY A O 1
ATOM 787 N N . HIS A 1 110 ? 3.220 -5.674 -3.216 1.00 98.12 110 HIS A N 1
ATOM 788 C CA . HIS A 1 110 ? 4.596 -5.656 -3.734 1.00 98.12 110 HIS A CA 1
ATOM 789 C C . HIS A 1 110 ? 5.573 -6.429 -2.839 1.00 98.12 110 HIS A C 1
ATOM 791 O O . HIS A 1 110 ? 5.623 -6.221 -1.624 1.00 98.12 110 HIS A O 1
ATOM 797 N N . GLY A 1 111 ? 6.408 -7.283 -3.430 1.00 95.00 111 GLY A N 1
ATOM 798 C CA . GLY A 1 111 ? 7.404 -8.074 -2.700 1.00 95.00 111 GLY A CA 1
ATOM 799 C C . GLY A 1 111 ? 8.495 -7.235 -2.021 1.00 95.00 111 GLY A C 1
ATOM 800 O O . GLY A 1 111 ? 8.897 -7.553 -0.900 1.00 95.00 111 GLY A O 1
ATOM 801 N N . GLY A 1 112 ? 8.932 -6.138 -2.649 1.00 95.25 112 GLY A N 1
ATOM 802 C CA . GLY A 1 112 ? 10.004 -5.277 -2.131 1.00 95.25 112 GLY A CA 1
ATOM 803 C C . GLY A 1 112 ? 9.626 -4.506 -0.860 1.00 95.25 112 GLY A C 1
ATOM 804 O O . GLY A 1 112 ? 10.495 -4.105 -0.083 1.00 95.25 112 GLY A O 1
ATOM 805 N N . ASN A 1 113 ? 8.330 -4.407 -0.539 1.00 97.62 113 ASN A N 1
ATOM 806 C CA . ASN A 1 113 ? 7.811 -3.828 0.707 1.00 97.62 113 ASN A CA 1
ATOM 807 C C . ASN A 1 113 ? 8.027 -4.725 1.952 1.00 97.62 113 ASN A C 1
ATOM 809 O O . ASN A 1 113 ? 7.240 -4.686 2.900 1.00 97.62 113 ASN A O 1
ATOM 813 N N . ALA A 1 114 ? 9.094 -5.528 1.998 1.00 95.00 114 ALA A N 1
ATOM 814 C CA . ALA A 1 114 ? 9.370 -6.495 3.066 1.00 95.00 114 ALA A CA 1
ATOM 815 C C . ALA A 1 114 ? 9.359 -5.880 4.482 1.00 95.00 114 ALA A C 1
ATOM 817 O O . ALA A 1 114 ? 8.978 -6.547 5.448 1.00 95.00 114 ALA A O 1
ATOM 818 N N . VAL A 1 115 ? 9.704 -4.590 4.600 1.00 95.75 115 VAL A N 1
ATOM 819 C CA . VAL A 1 115 ? 9.660 -3.818 5.853 1.00 95.75 115 VAL A CA 1
ATOM 820 C C . VAL A 1 115 ? 8.284 -3.839 6.530 1.00 95.75 115 VAL A C 1
ATOM 822 O O . VAL A 1 115 ? 8.217 -3.795 7.757 1.00 95.75 115 VAL A O 1
ATOM 825 N N . LEU A 1 116 ? 7.193 -3.979 5.768 1.00 95.88 116 LEU A N 1
ATOM 826 C CA . LEU A 1 116 ? 5.833 -4.024 6.311 1.00 95.88 116 LEU A CA 1
ATOM 827 C C . LEU A 1 116 ? 5.629 -5.200 7.272 1.00 95.88 116 LEU A C 1
ATOM 829 O O . LEU A 1 116 ? 4.888 -5.067 8.242 1.00 95.88 116 LEU A O 1
ATOM 833 N N . THR A 1 117 ? 6.331 -6.317 7.065 1.00 93.56 117 THR A N 1
ATOM 834 C CA . THR A 1 117 ? 6.296 -7.453 7.999 1.00 93.56 117 THR A CA 1
ATOM 835 C C . THR A 1 117 ? 6.806 -7.039 9.379 1.00 93.56 117 THR A C 1
ATOM 837 O O . THR A 1 117 ? 6.174 -7.345 10.388 1.00 93.56 117 THR A O 1
ATOM 840 N N . ASN A 1 118 ? 7.909 -6.288 9.426 1.00 91.94 118 ASN A N 1
ATOM 841 C CA . ASN A 1 118 ? 8.491 -5.803 10.677 1.00 91.94 118 ASN A CA 1
ATOM 842 C C . ASN A 1 118 ? 7.581 -4.767 11.344 1.00 91.94 118 ASN A C 1
ATOM 844 O O . ASN A 1 118 ? 7.397 -4.817 12.556 1.00 91.94 118 ASN A O 1
ATOM 848 N N . VAL A 1 119 ? 6.978 -3.868 10.557 1.00 92.06 119 VAL A N 1
ATOM 849 C CA . VAL A 1 119 ? 6.020 -2.868 11.059 1.00 92.06 119 VAL A CA 1
ATOM 850 C C . VAL A 1 119 ? 4.821 -3.551 11.720 1.00 92.06 119 VAL A C 1
ATOM 852 O O . VAL A 1 119 ? 4.468 -3.210 12.846 1.00 92.06 119 VAL A O 1
ATOM 855 N N . VAL A 1 120 ? 4.232 -4.559 11.068 1.00 91.31 120 VAL A N 1
ATOM 856 C CA . VAL A 1 120 ? 3.102 -5.319 11.628 1.00 91.31 120 VAL A CA 1
ATOM 857 C C . VAL A 1 120 ? 3.515 -6.083 12.889 1.00 91.31 120 VAL A C 1
ATOM 859 O O . VAL A 1 120 ? 2.781 -6.075 13.874 1.00 91.31 120 VAL A O 1
ATOM 862 N N . GLN A 1 121 ? 4.694 -6.713 12.902 1.00 90.38 121 GLN A N 1
ATOM 863 C CA . GLN A 1 121 ? 5.204 -7.387 14.101 1.00 90.38 121 GLN A CA 1
ATOM 864 C C . GLN A 1 121 ? 5.375 -6.414 15.272 1.00 90.38 121 GLN A C 1
ATOM 866 O O . GLN A 1 121 ? 4.892 -6.692 16.366 1.00 90.38 121 GLN A O 1
ATOM 871 N N . GLN A 1 122 ? 6.000 -5.258 15.038 1.00 88.12 122 GLN A N 1
ATOM 872 C CA . GLN A 1 122 ? 6.181 -4.214 16.049 1.00 88.12 122 GLN A CA 1
ATOM 873 C C . GLN A 1 122 ? 4.845 -3.685 16.577 1.00 88.12 122 GLN A C 1
ATOM 875 O O . GLN A 1 122 ? 4.698 -3.528 17.785 1.00 88.12 122 GLN A O 1
ATOM 880 N N . ALA A 1 123 ? 3.863 -3.464 15.699 1.00 86.56 123 ALA A N 1
ATOM 881 C CA . ALA A 1 123 ? 2.536 -2.989 16.090 1.00 86.56 123 ALA A CA 1
ATOM 882 C C . ALA A 1 123 ? 1.756 -4.012 16.936 1.00 86.56 123 ALA A C 1
ATOM 884 O O . ALA A 1 123 ? 0.975 -3.623 17.801 1.00 86.56 123 ALA A O 1
ATOM 885 N N . ASN A 1 124 ? 1.984 -5.310 16.711 1.00 87.00 124 ASN A N 1
ATOM 886 C CA . ASN A 1 124 ? 1.352 -6.391 17.470 1.00 87.00 124 ASN A CA 1
ATOM 887 C C . ASN A 1 124 ? 2.012 -6.652 18.831 1.00 87.00 124 ASN A C 1
ATOM 889 O O . ASN A 1 124 ? 1.445 -7.373 19.656 1.00 87.00 124 ASN A O 1
ATOM 893 N N . HIS A 1 125 ? 3.202 -6.104 19.085 1.00 80.69 125 HIS A N 1
ATOM 894 C CA . HIS A 1 125 ? 3.796 -6.193 20.408 1.00 80.69 125 HIS A CA 1
ATOM 895 C C . HIS A 1 125 ? 3.061 -5.251 21.371 1.00 80.69 125 HIS A C 1
ATOM 897 O O . HIS A 1 125 ? 2.867 -4.075 21.053 1.00 80.69 125 HIS A O 1
ATOM 903 N N . PRO A 1 126 ? 2.658 -5.733 22.562 1.00 65.25 126 PRO A N 1
ATOM 904 C CA . PRO A 1 126 ? 2.031 -4.876 23.552 1.00 65.25 126 PRO A CA 1
ATOM 905 C C . PRO A 1 126 ? 3.000 -3.749 23.905 1.00 65.25 126 PRO A C 1
ATOM 907 O O . PRO A 1 126 ? 4.127 -4.012 24.328 1.00 65.25 126 PRO A O 1
ATOM 910 N N . ARG A 1 127 ? 2.569 -2.495 23.721 1.00 60.06 127 ARG A N 1
ATOM 911 C CA . ARG A 1 127 ? 3.314 -1.338 24.222 1.00 60.06 127 ARG A CA 1
ATOM 912 C C . ARG A 1 127 ? 3.361 -1.490 25.744 1.00 60.06 127 ARG A C 1
ATOM 914 O O . ARG A 1 127 ? 2.329 -1.373 26.402 1.00 60.06 127 ARG A O 1
ATOM 921 N N . THR A 1 128 ? 4.519 -1.848 26.295 1.00 52.91 128 THR A N 1
ATOM 922 C CA . THR A 1 128 ? 4.725 -1.799 27.745 1.00 52.91 128 THR A CA 1
ATOM 923 C C . THR A 1 128 ? 4.499 -0.360 28.210 1.00 52.91 128 THR A C 1
ATOM 92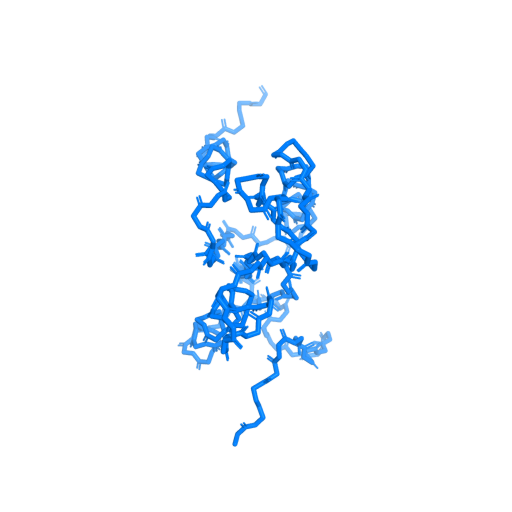5 O O . THR A 1 128 ? 5.019 0.541 27.545 1.00 52.91 128 THR A O 1
ATOM 928 N N . PRO A 1 129 ? 3.704 -0.145 29.272 1.00 54.22 129 PRO A N 1
ATOM 929 C CA . PRO A 1 129 ? 3.432 1.185 29.807 1.00 54.22 129 PRO A CA 1
ATOM 930 C C . PRO A 1 129 ? 4.693 1.875 30.334 1.00 54.22 129 PRO A C 1
ATOM 932 O O . PRO A 1 129 ? 5.639 1.159 30.742 1.00 54.22 129 PRO A O 1
#

pLDDT: mean 92.81, std 10.28, range [44.0, 98.62]

InterPro domains:
  IPR003785 Creatininase/formamide hydrolase [PF02633] (14-124)
  IPR003785 Creatininase/formamide hydrolase [PTHR35005] (2-124)
  IPR024087 Creatininase-like superfamily [G3DSA:3.40.50.10310] (6-128)
  IPR024087 Creatininase-like superfamily [SSF102215] (16-124)

Organism: NCBI:txid701043